Protein AF-A0A2N2SB74-F1 (afdb_monomer)

Secondary structure (DSSP, 8-state):
-HHHHTS-GGGGGS-HHHH--SSSS-HHHHHHHHHGGGTSPTT-EEEEE-TT-HHHHHHH-TTS--EEEEETTEEEEEEEEEGGGSTT---

Structure (mmCIF, N/CA/C/O backbone):
data_AF-A0A2N2SB74-F1
#
_entry.id   AF-A0A2N2SB74-F1
#
loop_
_atom_site.group_PDB
_atom_site.id
_atom_site.type_symbol
_atom_site.label_atom_id
_atom_site.label_alt_id
_atom_site.label_comp_id
_atom_site.label_asym_id
_atom_site.label_entity_id
_atom_site.label_seq_id
_atom_site.pdbx_PDB_ins_code
_atom_site.Cartn_x
_atom_site.Cartn_y
_atom_site.Cartn_z
_atom_site.occupancy
_atom_site.B_iso_or_equiv
_atom_site.auth_seq_id
_atom_site.auth_comp_id
_atom_site.auth_asym_id
_atom_site.auth_atom_id
_atom_site.pdbx_PDB_model_num
ATOM 1 N N . ALA A 1 1 ? 4.393 5.248 -15.453 1.00 63.00 1 ALA A N 1
ATOM 2 C CA . ALA A 1 1 ? 4.853 4.479 -16.645 1.00 63.00 1 ALA A CA 1
ATOM 3 C C . ALA A 1 1 ? 6.379 4.487 -16.836 1.00 63.00 1 ALA A C 1
ATOM 5 O O . ALA A 1 1 ? 6.932 3.461 -17.217 1.00 63.00 1 ALA A O 1
ATOM 6 N N . GLU A 1 2 ? 7.074 5.596 -16.557 1.00 75.88 2 GLU A N 1
ATOM 7 C CA . GLU A 1 2 ? 8.537 5.712 -16.729 1.00 75.88 2 GLU A CA 1
ATOM 8 C C . GLU A 1 2 ? 9.341 4.666 -15.937 1.00 75.88 2 GLU A C 1
ATOM 10 O O . GLU A 1 2 ? 10.304 4.115 -16.462 1.00 75.88 2 GLU A O 1
ATOM 15 N N . ALA A 1 3 ? 8.893 4.304 -14.729 1.00 82.81 3 ALA A N 1
ATOM 16 C CA . ALA A 1 3 ? 9.533 3.265 -13.918 1.00 82.81 3 ALA A CA 1
ATOM 17 C C . ALA A 1 3 ? 9.594 1.897 -14.624 1.00 82.81 3 ALA A C 1
ATOM 19 O O . ALA A 1 3 ? 10.627 1.238 -14.588 1.00 82.81 3 ALA A O 1
ATOM 20 N N . MET A 1 4 ? 8.528 1.502 -15.334 1.00 87.44 4 MET A N 1
ATOM 21 C CA . MET A 1 4 ? 8.493 0.240 -16.088 1.00 87.44 4 MET A CA 1
ATOM 22 C C . MET A 1 4 ? 9.493 0.234 -17.249 1.00 87.44 4 MET A C 1
ATOM 24 O O . MET A 1 4 ? 10.049 -0.809 -17.578 1.00 87.44 4 MET A O 1
ATOM 28 N N . ALA A 1 5 ? 9.733 1.395 -17.864 1.00 86.00 5 ALA A N 1
ATOM 29 C CA . ALA A 1 5 ? 10.712 1.538 -18.938 1.00 86.00 5 ALA A CA 1
ATOM 30 C C . ALA A 1 5 ? 12.164 1.530 -18.424 1.00 86.00 5 ALA A C 1
ATOM 32 O O . ALA A 1 5 ? 13.077 1.229 -19.189 1.00 86.00 5 ALA A O 1
ATOM 33 N N . ALA A 1 6 ? 12.372 1.846 -17.143 1.00 89.12 6 ALA A N 1
ATOM 34 C CA . ALA A 1 6 ? 13.677 1.856 -16.487 1.00 89.12 6 ALA A CA 1
ATOM 35 C C . ALA A 1 6 ? 14.046 0.514 -15.824 1.00 89.12 6 ALA A C 1
ATOM 37 O O . ALA A 1 6 ? 15.116 0.410 -15.222 1.00 89.12 6 ALA A O 1
ATOM 38 N N . LEU A 1 7 ? 13.178 -0.501 -15.910 1.00 89.06 7 LEU A N 1
ATOM 39 C CA . LEU A 1 7 ? 13.429 -1.803 -15.300 1.00 89.06 7 LEU A CA 1
ATOM 40 C C . LEU A 1 7 ? 14.649 -2.499 -15.928 1.00 89.06 7 LEU A C 1
ATOM 42 O O . LEU A 1 7 ? 14.802 -2.486 -17.155 1.00 89.06 7 LEU A O 1
ATOM 46 N N . PRO A 1 8 ? 15.494 -3.162 -15.116 1.00 93.56 8 PRO A N 1
ATOM 47 C CA . PRO A 1 8 ? 16.540 -4.028 -15.639 1.00 93.56 8 PRO A CA 1
ATOM 48 C C . PRO A 1 8 ? 15.960 -5.154 -16.520 1.00 93.56 8 PRO A C 1
ATOM 50 O O . PRO A 1 8 ? 14.839 -5.611 -16.266 1.00 93.56 8 PRO A O 1
ATOM 53 N N . PRO A 1 9 ? 16.698 -5.636 -17.541 1.00 93.00 9 PRO A N 1
ATOM 54 C CA . PRO A 1 9 ? 16.193 -6.623 -18.500 1.00 93.00 9 PRO A CA 1
ATOM 55 C C . PRO A 1 9 ? 15.645 -7.908 -17.871 1.00 93.00 9 PRO A C 1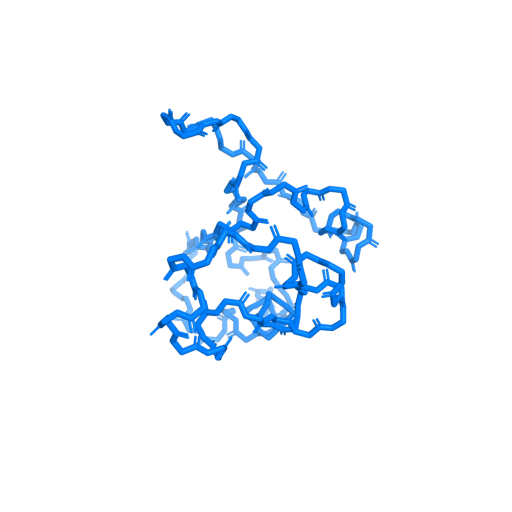
ATOM 57 O O . PRO A 1 9 ? 14.732 -8.524 -18.416 1.00 93.00 9 PRO A O 1
ATOM 60 N N . GLU A 1 10 ? 16.182 -8.328 -16.729 1.00 94.19 10 GLU A N 1
ATOM 61 C CA . GLU A 1 10 ? 15.721 -9.499 -15.991 1.00 94.19 10 GLU A CA 1
ATOM 62 C C . GLU A 1 10 ? 14.250 -9.379 -15.554 1.00 94.19 10 GLU A C 1
ATOM 64 O O . GLU A 1 10 ? 13.503 -10.335 -15.752 1.00 94.19 10 GLU A O 1
ATOM 69 N N . TYR A 1 11 ? 13.795 -8.202 -15.109 1.00 89.69 11 TYR A N 1
ATOM 70 C CA . TYR A 1 11 ? 12.411 -7.962 -14.663 1.00 89.69 11 TYR A CA 1
ATOM 71 C C . TYR A 1 11 ? 11.404 -7.962 -15.820 1.00 89.69 11 TYR A C 1
ATOM 73 O O . TYR A 1 11 ? 10.216 -8.196 -15.615 1.00 89.69 11 TYR A O 1
ATOM 81 N N . LEU A 1 12 ? 11.858 -7.759 -17.063 1.00 88.81 12 LEU A N 1
ATOM 82 C CA . LEU A 1 12 ? 10.993 -7.835 -18.248 1.00 88.81 12 LEU A CA 1
ATOM 83 C C . LEU A 1 12 ? 10.522 -9.267 -18.555 1.00 88.81 12 LEU A C 1
ATOM 85 O O . LEU A 1 12 ? 9.658 -9.456 -19.411 1.00 88.81 12 LEU A O 1
ATOM 89 N N . HIS A 1 13 ? 11.078 -10.271 -17.869 1.00 92.88 13 HIS A N 1
ATOM 90 C CA . HIS A 1 13 ? 10.619 -11.658 -17.943 1.00 92.88 13 HIS A CA 1
ATOM 91 C C . HIS A 1 13 ? 9.487 -11.963 -16.952 1.00 92.88 13 HIS A C 1
ATOM 93 O O . HIS A 1 13 ? 8.871 -13.027 -17.040 1.00 92.88 13 HIS A O 1
ATOM 99 N N . GLU A 1 14 ? 9.203 -11.058 -16.016 1.00 93.44 14 GLU A N 1
A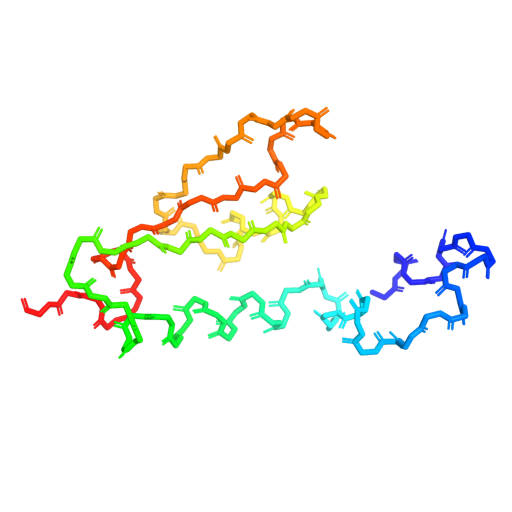TOM 100 C CA . GLU A 1 14 ? 8.090 -11.194 -15.083 1.00 93.44 14 GLU A CA 1
ATOM 101 C C . GLU A 1 14 ? 6.780 -10.679 -15.704 1.00 93.44 14 GLU A C 1
ATOM 103 O O . GLU A 1 14 ? 6.791 -9.817 -16.590 1.00 93.44 14 GLU A O 1
ATOM 108 N N . PRO A 1 15 ? 5.610 -11.181 -15.266 1.00 94.19 15 PRO A N 1
ATOM 109 C CA . PRO A 1 15 ? 4.333 -10.678 -15.751 1.00 94.19 15 PRO A CA 1
ATOM 110 C C . PRO A 1 15 ? 4.177 -9.184 -15.460 1.00 94.19 15 PRO A C 1
ATOM 112 O O . PRO A 1 15 ? 4.245 -8.760 -14.310 1.00 94.19 15 PRO A O 1
ATOM 115 N N . THR A 1 16 ? 3.851 -8.382 -16.475 1.00 91.12 16 THR A N 1
ATOM 116 C CA . THR A 1 16 ? 3.647 -6.931 -16.307 1.00 91.12 16 THR A CA 1
ATOM 117 C C . THR A 1 16 ? 2.622 -6.603 -15.222 1.00 91.12 16 THR A C 1
ATOM 119 O O . THR A 1 16 ? 2.818 -5.659 -14.468 1.00 91.12 16 THR A O 1
ATOM 122 N N . MET A 1 17 ? 1.559 -7.405 -15.094 1.00 92.00 17 MET A N 1
ATOM 123 C CA . MET A 1 17 ? 0.534 -7.224 -14.057 1.00 92.00 17 MET A CA 1
ATOM 124 C C . MET A 1 17 ? 1.044 -7.413 -12.619 1.00 92.00 17 MET A C 1
ATOM 126 O O . MET A 1 17 ? 0.352 -7.024 -11.687 1.00 92.00 17 MET A O 1
ATOM 130 N N . ALA A 1 18 ? 2.211 -8.036 -12.433 1.00 91.19 18 ALA A N 1
ATOM 131 C CA . ALA A 1 18 ? 2.849 -8.192 -11.128 1.00 91.19 18 ALA A CA 1
ATOM 132 C C . ALA A 1 18 ? 3.707 -6.974 -10.739 1.00 91.19 18 ALA A C 1
ATOM 134 O O . ALA A 1 18 ? 4.042 -6.825 -9.570 1.00 91.19 18 ALA A O 1
ATOM 135 N N . LEU A 1 19 ? 4.050 -6.114 -11.706 1.00 90.81 19 LEU A N 1
ATOM 136 C CA . LEU A 1 19 ? 4.972 -4.987 -11.528 1.00 90.81 19 LEU A CA 1
ATOM 137 C C . LEU A 1 19 ? 4.288 -3.626 -11.713 1.00 90.81 19 LEU A C 1
ATOM 139 O O . LEU A 1 19 ? 4.584 -2.668 -11.004 1.00 90.81 19 LEU A O 1
ATOM 143 N N . ALA A 1 20 ? 3.380 -3.525 -12.683 1.00 90.88 20 ALA A N 1
ATOM 144 C CA . ALA A 1 20 ? 2.716 -2.281 -13.036 1.00 90.88 20 ALA A CA 1
ATOM 145 C C . ALA A 1 20 ? 1.424 -2.089 -12.233 1.00 90.88 20 ALA A C 1
ATOM 147 O O . ALA A 1 20 ? 0.558 -2.963 -12.208 1.00 90.88 20 ALA A O 1
ATOM 148 N N . ALA A 1 21 ? 1.260 -0.897 -11.662 1.00 91.44 21 ALA A N 1
ATOM 149 C CA . ALA A 1 21 ? 0.084 -0.507 -10.890 1.00 91.44 21 ALA A CA 1
ATOM 150 C C . ALA A 1 21 ? -0.472 0.852 -11.353 1.00 91.44 21 ALA A C 1
ATOM 152 O O . ALA A 1 21 ? -0.645 1.767 -10.558 1.00 91.44 21 ALA A O 1
ATOM 153 N N . GLY A 1 22 ? -0.735 0.994 -12.652 1.00 91.00 22 GLY A N 1
ATOM 154 C CA . GLY A 1 22 ? -1.292 2.226 -13.218 1.00 91.00 22 GLY A CA 1
ATOM 155 C C . GLY A 1 22 ? -0.249 3.271 -13.606 1.00 91.00 22 GLY A C 1
ATOM 156 O O . GLY A 1 22 ? 0.947 2.987 -13.722 1.00 91.00 22 GLY A O 1
ATOM 157 N N . GLU A 1 23 ? -0.716 4.491 -13.860 1.00 90.56 23 GLU A N 1
ATOM 158 C CA . GLU A 1 23 ? 0.123 5.582 -14.367 1.00 90.56 23 GLU A CA 1
ATOM 159 C C . GLU A 1 23 ? 1.126 6.076 -13.314 1.00 90.56 23 GLU A C 1
ATOM 161 O O . GLU A 1 23 ? 2.326 6.153 -13.614 1.00 90.56 23 GLU A O 1
ATOM 166 N N . ASP A 1 24 ? 0.630 6.328 -12.097 1.00 91.12 24 ASP A N 1
ATOM 167 C CA . ASP A 1 24 ? 1.372 6.785 -10.912 1.00 91.12 24 ASP A CA 1
ATOM 168 C C . ASP A 1 24 ? 1.883 5.632 -10.026 1.00 91.12 24 ASP A C 1
ATOM 170 O O . ASP A 1 24 ? 2.630 5.863 -9.078 1.00 91.12 24 ASP A O 1
ATOM 174 N N . GLY A 1 25 ? 1.514 4.387 -10.347 1.00 90.94 25 GLY A N 1
ATOM 175 C CA . GLY A 1 25 ? 1.904 3.199 -9.590 1.00 90.94 25 GLY A CA 1
ATOM 176 C C . GLY A 1 25 ? 1.011 2.886 -8.383 1.00 90.94 25 GLY A C 1
ATOM 177 O O . GLY A 1 25 ? 1.385 2.025 -7.589 1.00 90.94 25 GLY A O 1
ATOM 178 N N . LEU A 1 26 ? -0.142 3.549 -8.219 1.00 95.12 26 LEU A N 1
ATOM 179 C CA . LEU A 1 26 ? -1.011 3.389 -7.048 1.00 95.12 26 LEU A CA 1
ATOM 180 C C . LEU A 1 26 ? -2.381 2.752 -7.319 1.00 95.12 26 LEU A C 1
ATOM 182 O O . LEU A 1 26 ? -3.169 2.650 -6.380 1.00 95.12 26 LEU A O 1
ATOM 186 N N . ASP A 1 27 ? -2.695 2.274 -8.527 1.00 95.56 27 ASP A N 1
ATOM 187 C CA . ASP A 1 27 ? -4.033 1.729 -8.837 1.00 95.56 27 ASP A CA 1
ATOM 188 C C . ASP A 1 27 ? -4.452 0.615 -7.864 1.00 95.56 27 ASP A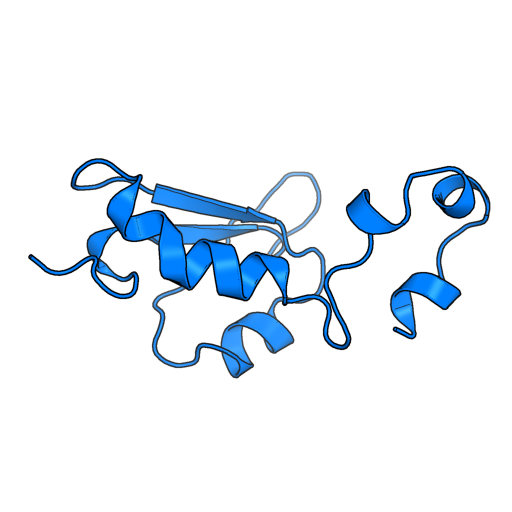 C 1
ATOM 190 O O . ASP A 1 27 ? -5.554 0.631 -7.307 1.00 95.56 27 ASP A O 1
ATOM 194 N N . ILE A 1 28 ? -3.549 -0.335 -7.595 1.00 95.50 28 ILE A N 1
ATOM 195 C CA . ILE A 1 28 ? -3.824 -1.421 -6.647 1.00 95.50 28 ILE A CA 1
ATOM 196 C C . ILE A 1 28 ? -3.859 -0.928 -5.197 1.00 95.50 28 ILE A C 1
ATOM 198 O O . ILE A 1 28 ? -4.676 -1.404 -4.414 1.00 95.50 28 ILE A O 1
ATOM 202 N N . VAL A 1 29 ? -3.035 0.063 -4.843 1.00 96.75 29 VAL A N 1
ATOM 203 C CA . VAL A 1 29 ? -3.006 0.668 -3.501 1.00 96.75 29 VAL A CA 1
ATOM 204 C C . VAL A 1 29 ? -4.332 1.373 -3.211 1.00 96.75 29 VAL A C 1
ATO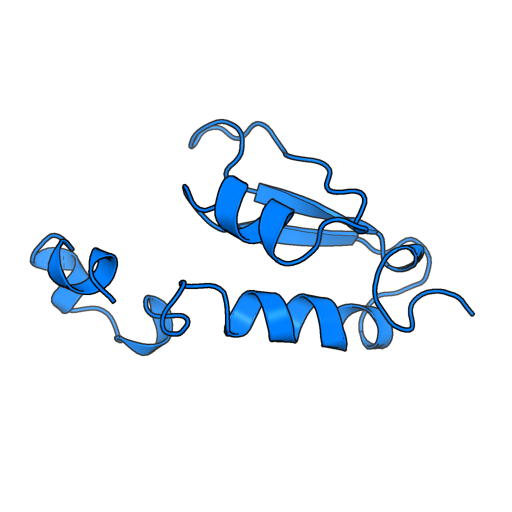M 206 O O . VAL A 1 29 ? -4.913 1.172 -2.146 1.00 96.75 29 VAL A O 1
ATOM 209 N N . ARG A 1 30 ? -4.868 2.123 -4.185 1.00 97.31 30 ARG A N 1
ATOM 210 C CA . ARG A 1 30 ? -6.193 2.760 -4.112 1.00 97.31 30 ARG A CA 1
ATOM 211 C C . ARG A 1 30 ? -7.285 1.729 -3.863 1.00 97.31 30 ARG A C 1
ATOM 213 O O . ARG A 1 30 ? -8.122 1.933 -2.985 1.00 97.31 30 ARG A O 1
ATOM 220 N N . LYS A 1 31 ? -7.244 0.603 -4.579 1.00 97.56 31 LYS A N 1
ATOM 221 C CA . LYS A 1 31 ? -8.194 -0.495 -4.378 1.00 97.56 31 LYS A CA 1
ATOM 222 C C . LYS A 1 31 ? -8.074 -1.116 -2.983 1.00 97.56 31 LYS A C 1
ATOM 224 O O . LYS A 1 31 ? -9.085 -1.291 -2.311 1.00 97.56 31 LYS A O 1
ATOM 229 N N . LEU A 1 32 ? -6.853 -1.415 -2.535 1.00 97.81 32 LEU A N 1
ATOM 230 C CA . LEU A 1 32 ? -6.606 -1.988 -1.210 1.00 97.81 32 LEU A CA 1
ATOM 231 C C . LEU A 1 32 ? -7.132 -1.076 -0.101 1.00 97.81 32 LEU A C 1
ATOM 233 O O . LEU A 1 32 ? -7.840 -1.553 0.776 1.00 97.81 32 LEU A O 1
ATOM 237 N N . ILE A 1 33 ? -6.850 0.226 -0.155 1.00 97.94 33 ILE A N 1
ATOM 238 C CA . ILE A 1 33 ? -7.329 1.182 0.854 1.00 97.94 33 ILE A CA 1
ATOM 239 C C . ILE A 1 33 ? -8.861 1.270 0.850 1.00 97.94 33 ILE A C 1
ATOM 241 O O . ILE A 1 33 ? -9.468 1.267 1.918 1.00 97.94 33 ILE A O 1
ATOM 245 N N . ALA A 1 34 ? -9.493 1.306 -0.327 1.00 97.88 34 ALA A N 1
ATOM 246 C CA . ALA A 1 34 ? -10.948 1.406 -0.438 1.00 97.88 34 ALA A CA 1
ATOM 247 C C . ALA A 1 34 ? -11.689 0.149 0.057 1.00 97.88 34 ALA A C 1
ATOM 249 O O . ALA A 1 34 ? -12.806 0.255 0.558 1.00 97.88 34 ALA A O 1
ATOM 250 N N . GLU A 1 35 ? -11.087 -1.034 -0.091 1.00 98.00 35 GLU A N 1
ATOM 251 C CA . GLU A 1 35 ? -11.752 -2.318 0.162 1.00 98.00 35 GLU A CA 1
ATOM 252 C C . GLU A 1 35 ? -11.242 -3.044 1.417 1.00 98.00 35 GLU A C 1
ATOM 254 O O . GLU A 1 35 ? -11.888 -3.972 1.888 1.00 98.00 35 GLU A O 1
ATOM 259 N N . ALA A 1 36 ? -10.106 -2.682 2.012 1.00 98.19 36 ALA A N 1
ATOM 260 C CA . ALA A 1 36 ? -9.541 -3.484 3.104 1.00 98.19 36 ALA A CA 1
ATOM 261 C C . ALA A 1 36 ? -10.415 -3.492 4.372 1.00 98.19 36 ALA A C 1
ATOM 263 O O . ALA A 1 36 ? -10.474 -4.509 5.066 1.00 98.19 36 ALA A O 1
ATOM 264 N N . ALA A 1 37 ? -11.155 -2.415 4.659 1.00 97.50 37 ALA A N 1
ATOM 265 C CA . ALA A 1 37 ? -11.972 -2.314 5.870 1.00 97.50 37 ALA A CA 1
ATOM 266 C C . ALA A 1 37 ? -13.047 -3.414 5.987 1.00 97.50 37 ALA A C 1
ATOM 268 O O . ALA A 1 37 ? -13.296 -3.915 7.085 1.00 97.50 37 ALA A O 1
ATOM 269 N N . GLN A 1 38 ? -13.647 -3.832 4.865 1.00 97.19 38 GLN A N 1
ATOM 270 C CA . GLN A 1 38 ? -14.661 -4.902 4.822 1.00 97.19 38 GLN A CA 1
ATOM 271 C C . GLN A 1 38 ? -14.068 -6.308 5.018 1.00 97.19 38 GLN A C 1
ATOM 273 O O . GLN A 1 38 ? -14.809 -7.255 5.277 1.00 97.19 38 GLN A O 1
ATOM 278 N N . HIS A 1 39 ? -12.747 -6.456 4.903 1.00 97.31 39 HIS A N 1
ATOM 279 C CA . HIS A 1 39 ? -12.057 -7.744 5.004 1.00 97.31 39 HIS A CA 1
ATOM 280 C C . HIS A 1 39 ? -11.285 -7.924 6.314 1.00 97.31 39 HIS A C 1
ATOM 282 O O . HIS A 1 39 ? -10.972 -9.053 6.689 1.00 97.31 39 HIS A O 1
ATOM 288 N N . LEU A 1 40 ? -10.973 -6.836 7.016 1.00 97.50 40 LEU A N 1
ATOM 289 C CA . LEU A 1 40 ? -10.228 -6.879 8.271 1.00 97.50 40 LEU A CA 1
ATOM 290 C C . LEU A 1 40 ? -11.155 -7.121 9.465 1.00 97.50 40 LEU A C 1
ATOM 292 O O . LEU A 1 40 ? -12.269 -6.607 9.521 1.00 97.50 40 LEU A O 1
ATOM 296 N N . HIS A 1 41 ? -10.680 -7.847 10.476 1.00 97.12 41 HIS A N 1
ATOM 297 C CA . HIS A 1 41 ? -11.326 -7.881 11.793 1.00 97.12 41 HIS A CA 1
ATOM 298 C C . HIS A 1 41 ? -11.209 -6.518 12.505 1.00 97.12 41 HIS A C 1
ATOM 300 O O . HIS A 1 41 ? -10.375 -5.700 12.105 1.00 97.12 41 HIS A O 1
ATOM 306 N N . PRO A 1 42 ? -12.039 -6.233 13.531 1.00 94.94 42 PRO A N 1
ATOM 307 C CA . PRO A 1 42 ? -11.811 -5.087 14.414 1.00 94.94 42 PRO A CA 1
ATOM 308 C C . PRO A 1 42 ? -10.359 -5.068 14.908 1.00 94.94 42 PRO A C 1
ATOM 310 O O . PRO A 1 42 ? -9.783 -6.132 15.127 1.00 94.94 42 PRO A O 1
ATOM 313 N N . GLU A 1 43 ? -9.765 -3.875 15.007 1.00 94.88 43 GLU A N 1
ATOM 314 C CA . GLU A 1 43 ? -8.342 -3.672 15.350 1.00 94.88 43 GLU A CA 1
ATOM 315 C C . GLU A 1 43 ? -7.336 -4.284 14.346 1.00 94.88 43 GLU A C 1
ATOM 317 O O . GLU A 1 43 ? -6.132 -4.318 14.596 1.00 94.88 43 GLU A O 1
ATOM 322 N N . GLY A 1 44 ? -7.806 -4.751 13.183 1.00 97.38 44 GLY A N 1
ATOM 323 C CA . GLY A 1 44 ? -6.962 -5.294 12.123 1.00 97.38 44 GLY A CA 1
ATOM 324 C C . GLY A 1 44 ? -6.062 -4.242 11.470 1.00 97.38 44 GLY A C 1
ATOM 325 O O . GLY A 1 44 ? -6.370 -3.049 11.466 1.00 97.38 44 GLY A O 1
ATOM 326 N N . LEU A 1 45 ? -4.961 -4.705 10.874 1.00 97.69 45 LEU A N 1
ATOM 327 C CA . LEU A 1 45 ? -3.966 -3.867 10.203 1.00 97.69 45 LEU A CA 1
ATOM 328 C C . LEU A 1 45 ? -3.884 -4.200 8.711 1.00 97.69 45 LEU A C 1
ATOM 330 O O . LEU A 1 45 ? -3.880 -5.370 8.328 1.00 97.69 45 LEU A O 1
ATOM 334 N N . LEU A 1 46 ? -3.756 -3.162 7.890 1.00 98.12 46 LEU A N 1
ATOM 335 C CA . LEU A 1 46 ? -3.329 -3.241 6.499 1.00 98.12 46 LEU A CA 1
ATOM 336 C C . LEU A 1 46 ? -1.848 -2.852 6.429 1.00 98.12 46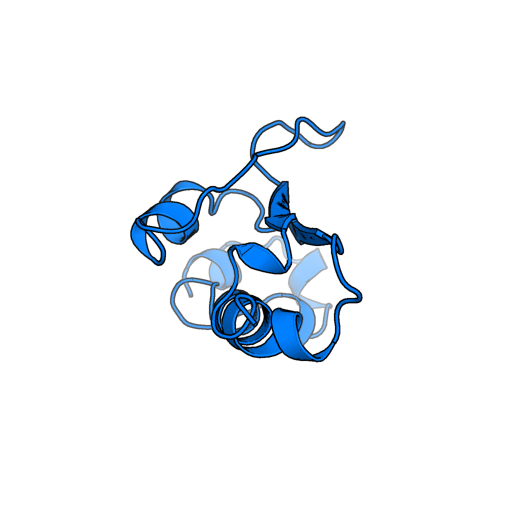 LEU A C 1
ATOM 338 O O . LEU A 1 46 ? -1.489 -1.755 6.850 1.00 98.12 46 LEU A O 1
ATOM 342 N N . ALA A 1 47 ? -1.013 -3.735 5.880 1.00 96.88 47 ALA A N 1
ATOM 343 C CA . ALA A 1 47 ? 0.397 -3.477 5.599 1.00 96.88 47 ALA A CA 1
ATOM 344 C C . ALA A 1 47 ? 0.644 -3.590 4.093 1.00 96.88 47 ALA A C 1
ATOM 346 O O . ALA A 1 47 ? 0.303 -4.617 3.503 1.00 96.88 47 ALA A O 1
ATOM 347 N N . VAL A 1 48 ? 1.215 -2.558 3.471 1.00 96.44 48 VAL A N 1
ATOM 348 C CA . VAL A 1 48 ? 1.457 -2.533 2.018 1.00 96.44 48 VAL A CA 1
ATOM 349 C C . VAL A 1 48 ? 2.839 -1.967 1.733 1.00 96.44 48 VAL A C 1
ATOM 351 O O . VAL A 1 48 ? 3.189 -0.898 2.230 1.00 96.44 48 VAL A O 1
ATOM 354 N N . GLU A 1 49 ? 3.609 -2.688 0.920 1.00 94.12 49 GLU A N 1
ATOM 355 C CA . GLU A 1 49 ? 4.876 -2.210 0.370 1.00 94.12 49 GLU A CA 1
ATOM 356 C C . GLU A 1 49 ? 4.620 -1.413 -0.913 1.00 94.12 49 GLU A C 1
ATOM 358 O O . GLU A 1 49 ? 3.902 -1.873 -1.801 1.00 94.12 49 GLU A O 1
ATOM 363 N N . VAL A 1 50 ? 5.200 -0.217 -1.012 1.00 91.50 50 VAL A N 1
ATOM 364 C CA . VAL A 1 50 ? 5.054 0.688 -2.166 1.00 91.50 50 VAL A CA 1
ATOM 365 C C . VAL A 1 50 ? 6.397 1.143 -2.742 1.00 91.50 50 VAL A C 1
ATOM 367 O O . VAL A 1 50 ? 6.444 2.046 -3.579 1.00 91.50 50 VAL A O 1
ATOM 370 N N . GLY A 1 51 ? 7.499 0.527 -2.312 1.00 86.19 51 GLY A N 1
ATOM 371 C CA . GLY A 1 51 ? 8.839 0.925 -2.725 1.00 86.19 51 GLY A CA 1
ATOM 372 C C . GLY A 1 51 ? 9.099 2.410 -2.445 1.00 86.19 51 GLY A C 1
ATOM 373 O O . GLY A 1 51 ? 8.703 2.935 -1.410 1.00 86.19 51 GLY A O 1
ATOM 374 N N . HIS A 1 52 ? 9.705 3.116 -3.400 1.00 84.69 52 HIS A N 1
ATOM 375 C CA . HIS A 1 52 ? 10.071 4.532 -3.258 1.00 84.69 52 HIS A CA 1
ATOM 376 C C . HIS A 1 52 ? 8.895 5.523 -3.415 1.00 84.69 52 HIS A C 1
ATOM 378 O O . HIS A 1 52 ? 9.122 6.718 -3.588 1.00 84.69 52 HIS A O 1
ATOM 384 N N . ASN A 1 53 ? 7.640 5.061 -3.374 1.00 89.06 53 ASN A N 1
ATOM 385 C CA . ASN A 1 53 ? 6.466 5.886 -3.688 1.00 89.06 53 ASN A CA 1
ATOM 386 C C . ASN A 1 53 ? 5.812 6.547 -2.463 1.00 89.06 53 ASN A C 1
ATOM 388 O O . ASN A 1 53 ? 4.646 6.938 -2.545 1.00 89.06 53 ASN A O 1
ATOM 392 N N . ARG A 1 54 ? 6.528 6.700 -1.340 1.00 93.56 54 ARG A N 1
ATOM 393 C CA . ARG A 1 54 ? 5.998 7.327 -0.115 1.00 93.56 54 ARG A CA 1
ATOM 394 C C . ARG A 1 54 ? 5.319 8.671 -0.384 1.00 93.56 54 ARG A C 1
ATOM 396 O O . ARG A 1 54 ? 4.148 8.829 -0.051 1.00 93.56 54 ARG A O 1
ATOM 403 N N . ASP A 1 55 ? 6.011 9.596 -1.046 1.00 94.12 55 ASP A N 1
ATOM 404 C CA . ASP A 1 55 ? 5.475 10.936 -1.319 1.00 94.12 55 ASP A CA 1
ATOM 405 C C . ASP A 1 55 ? 4.208 10.885 -2.187 1.00 94.12 55 ASP A C 1
ATOM 407 O O . ASP A 1 55 ? 3.277 11.665 -1.997 1.00 94.12 55 ASP A O 1
ATOM 411 N N . ILE A 1 56 ? 4.142 9.952 -3.143 1.00 94.44 56 ILE A N 1
ATOM 412 C CA . ILE A 1 56 ? 2.970 9.784 -4.014 1.00 94.44 56 ILE A CA 1
ATOM 413 C C . ILE A 1 56 ? 1.783 9.270 -3.191 1.00 94.44 56 ILE A C 1
ATOM 415 O O . ILE A 1 56 ? 0.665 9.758 -3.356 1.00 94.44 56 ILE A O 1
ATOM 419 N N . VAL A 1 57 ? 2.024 8.323 -2.276 1.00 96.56 57 VAL A N 1
ATOM 420 C CA . VAL A 1 57 ? 1.000 7.785 -1.369 1.00 96.56 57 VAL A CA 1
ATOM 421 C C . VAL A 1 57 ? 0.478 8.868 -0.427 1.00 96.56 57 VAL A C 1
ATOM 423 O O . VAL A 1 57 ? -0.733 9.065 -0.356 1.00 96.56 57 VAL A O 1
ATOM 426 N N . GLU A 1 58 ? 1.360 9.601 0.253 1.00 96.38 58 GLU A N 1
ATOM 427 C CA . GLU A 1 58 ? 0.952 10.653 1.195 1.00 96.38 58 GLU A CA 1
ATOM 428 C C . GLU A 1 58 ? 0.183 11.779 0.483 1.00 96.38 58 GLU A C 1
ATOM 430 O O . GLU A 1 58 ? -0.856 12.219 0.971 1.00 96.38 58 GLU A O 1
ATOM 435 N N . ASN A 1 59 ? 0.606 12.178 -0.723 1.00 97.00 59 ASN A N 1
ATOM 436 C CA . ASN A 1 59 ? -0.122 13.167 -1.525 1.00 97.00 59 ASN A CA 1
ATOM 437 C C . ASN A 1 59 ? -1.485 12.657 -2.019 1.00 97.00 59 ASN A C 1
ATOM 439 O O . ASN A 1 59 ? -2.429 13.438 -2.147 1.00 97.00 59 ASN A O 1
ATOM 443 N N . ALA A 1 60 ? -1.602 11.361 -2.322 1.00 96.69 60 ALA A N 1
ATOM 444 C CA . ALA A 1 60 ? -2.852 10.756 -2.772 1.00 96.69 60 ALA A CA 1
ATOM 445 C C . ALA A 1 60 ? -3.881 10.597 -1.641 1.00 96.69 60 ALA A C 1
ATOM 447 O O . ALA A 1 60 ? -5.081 10.561 -1.923 1.00 96.69 60 ALA A O 1
ATOM 448 N N . PHE A 1 61 ? -3.427 10.500 -0.388 1.00 97.00 61 PHE A N 1
ATOM 449 C CA . PHE A 1 61 ? -4.269 10.250 0.784 1.00 97.00 61 PHE A CA 1
ATOM 450 C C . PHE A 1 61 ? -3.846 11.107 1.992 1.00 97.00 61 PHE A C 1
ATOM 452 O O . PHE A 1 61 ? -3.471 10.561 3.031 1.00 97.00 61 PHE A O 1
ATOM 459 N N . PRO A 1 62 ? -3.943 12.445 1.902 1.00 97.06 62 PRO A N 1
ATOM 460 C CA . PRO A 1 62 ? -3.384 1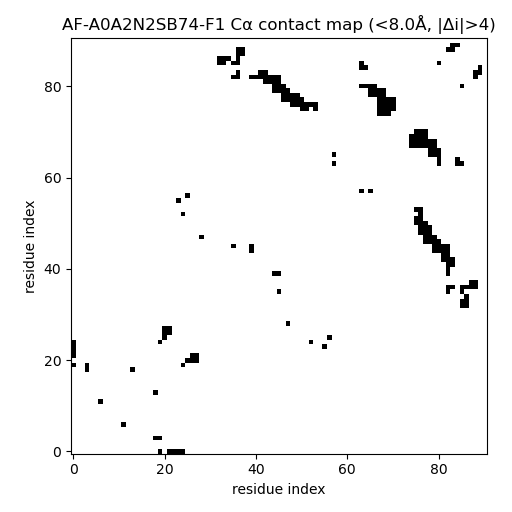3.355 2.909 1.00 97.06 62 PRO A CA 1
ATOM 461 C C . PRO A 1 62 ? -4.041 13.248 4.294 1.00 97.06 62 PRO A C 1
ATOM 463 O O . PRO A 1 62 ? -3.468 13.687 5.286 1.00 97.06 62 PRO A O 1
ATOM 466 N N . GLU A 1 63 ? -5.241 12.674 4.367 1.00 96.19 63 GLU A N 1
ATOM 467 C CA . GLU A 1 63 ? -6.023 12.542 5.602 1.00 96.19 63 GLU A CA 1
ATOM 468 C C . GLU A 1 63 ? -5.756 11.213 6.338 1.00 96.19 63 GLU A C 1
ATOM 470 O O . GLU A 1 63 ? -6.212 11.042 7.468 1.00 96.19 63 GLU A O 1
ATOM 475 N N . LEU A 1 64 ? -5.057 10.249 5.718 1.00 97.38 64 LEU A N 1
ATOM 476 C CA . LEU A 1 64 ? -4.828 8.935 6.325 1.00 97.38 64 LEU A CA 1
ATOM 477 C C . LEU A 1 64 ? -3.601 8.945 7.257 1.00 97.38 64 LEU A C 1
ATOM 479 O O . LEU A 1 64 ? -2.539 9.446 6.879 1.00 97.38 64 LEU A O 1
ATOM 483 N N . PRO A 1 65 ? -3.694 8.345 8.459 1.00 97.12 65 PRO A N 1
ATOM 484 C CA . PRO A 1 65 ? -2.625 8.365 9.456 1.00 97.12 65 PRO A CA 1
ATOM 485 C C . PRO A 1 65 ? -1.573 7.274 9.191 1.00 97.12 65 PRO A C 1
ATOM 487 O O . PRO A 1 65 ? -1.433 6.318 9.958 1.00 97.12 65 PRO A O 1
ATOM 490 N N . PHE A 1 66 ? -0.822 7.396 8.095 1.00 96.75 66 PHE A N 1
ATOM 491 C CA . PHE A 1 66 ? 0.204 6.416 7.730 1.00 96.75 66 PHE A CA 1
ATOM 492 C C . PHE A 1 66 ? 1.280 6.264 8.811 1.00 96.75 66 PHE A C 1
ATOM 494 O O . PHE A 1 66 ? 1.901 7.232 9.248 1.00 96.75 66 PHE A O 1
ATOM 501 N N . SER A 1 67 ? 1.552 5.016 9.194 1.00 95.56 67 SER A N 1
ATOM 502 C CA . SER A 1 67 ? 2.736 4.652 9.976 1.00 95.56 67 SER A CA 1
ATOM 503 C C . SER A 1 67 ? 3.734 3.925 9.081 1.00 95.56 67 SER A C 1
ATOM 505 O O . SER A 1 67 ? 3.485 2.793 8.672 1.00 95.56 67 SER A O 1
ATOM 507 N N . TRP A 1 68 ? 4.860 4.565 8.772 1.00 94.88 68 TRP A N 1
ATOM 508 C CA . TRP A 1 68 ? 5.909 3.978 7.938 1.00 94.88 68 TRP A CA 1
ATOM 509 C C . TRP A 1 68 ? 6.850 3.100 8.761 1.00 94.88 68 TRP A C 1
ATOM 511 O O . TRP A 1 68 ? 7.297 3.483 9.844 1.00 94.88 68 TRP A O 1
ATOM 521 N N . LEU A 1 69 ? 7.121 1.898 8.257 1.00 91.06 69 LEU A N 1
ATOM 522 C CA . LEU A 1 69 ? 7.962 0.912 8.918 1.00 91.06 69 LEU A CA 1
ATOM 523 C C . LEU A 1 69 ? 9.386 0.939 8.370 1.00 91.06 69 LEU A C 1
ATOM 525 O O . LEU A 1 69 ? 9.607 0.861 7.162 1.00 91.06 69 LEU A O 1
ATOM 529 N N . SER A 1 70 ? 10.351 0.911 9.285 1.00 86.81 70 SER A N 1
ATOM 530 C CA . SER A 1 70 ? 11.729 0.543 8.975 1.00 86.81 70 SER A CA 1
ATOM 531 C C . SER A 1 70 ? 11.829 -0.956 8.707 1.00 86.81 70 SER A C 1
ATOM 533 O O . SER A 1 70 ? 11.467 -1.780 9.553 1.00 86.81 70 SER A O 1
ATOM 535 N N . THR A 1 71 ? 12.359 -1.327 7.543 1.00 80.81 71 THR A N 1
ATOM 536 C CA . THR A 1 71 ? 12.598 -2.725 7.166 1.00 80.81 71 THR A CA 1
ATOM 537 C C . THR A 1 71 ? 14.077 -2.962 6.877 1.00 80.81 71 THR A C 1
ATOM 539 O O . THR A 1 71 ? 14.862 -2.034 6.705 1.00 80.81 71 THR A O 1
ATOM 542 N N . ARG A 1 72 ? 14.489 -4.232 6.765 1.00 78.69 72 ARG A N 1
ATOM 543 C CA . ARG A 1 72 ? 15.855 -4.555 6.312 1.00 78.69 72 ARG A CA 1
ATOM 544 C C . ARG A 1 72 ? 16.134 -4.096 4.875 1.00 78.69 72 ARG A C 1
ATOM 546 O O . ARG A 1 72 ? 17.299 -3.947 4.528 1.00 78.69 72 ARG A O 1
ATOM 553 N N . GLY A 1 73 ? 15.092 -3.928 4.057 1.00 70.19 73 GLY A N 1
ATOM 554 C CA . GLY A 1 73 ? 15.189 -3.479 2.667 1.00 70.19 73 GLY A CA 1
ATOM 555 C C . GLY A 1 73 ? 15.264 -1.959 2.507 1.00 70.19 73 GLY A C 1
ATOM 556 O O . GLY A 1 73 ? 15.437 -1.487 1.390 1.00 70.19 73 GLY A O 1
ATOM 557 N N . GLY A 1 74 ? 15.152 -1.207 3.604 1.00 76.12 74 GLY A N 1
ATOM 558 C CA . GLY A 1 74 ? 15.092 0.248 3.605 1.00 76.12 74 GLY A CA 1
ATOM 559 C C . GLY A 1 74 ? 14.029 0.763 4.569 1.00 76.12 74 GLY A C 1
ATOM 560 O O . GLY A 1 74 ? 13.119 0.030 4.978 1.00 76.12 74 GLY A O 1
ATOM 561 N N . ASP A 1 75 ? 14.169 2.032 4.929 1.00 76.00 75 ASP A N 1
ATOM 562 C CA . ASP A 1 75 ? 13.117 2.784 5.601 1.00 76.00 75 ASP A CA 1
ATOM 563 C C . ASP A 1 75 ? 12.050 3.205 4.582 1.00 76.00 75 ASP A C 1
ATOM 565 O O . ASP A 1 75 ? 12.320 3.262 3.383 1.00 76.00 75 ASP A O 1
ATOM 569 N N . ASP A 1 76 ? 10.838 3.490 5.058 1.00 83.88 76 ASP A N 1
ATOM 570 C CA . ASP A 1 76 ? 9.779 4.153 4.282 1.00 83.88 76 ASP A CA 1
ATOM 571 C C . ASP A 1 76 ? 9.216 3.388 3.070 1.00 83.88 76 ASP A C 1
ATOM 573 O O . ASP A 1 76 ? 8.538 3.967 2.225 1.00 83.88 76 ASP A O 1
ATOM 577 N N . MET A 1 77 ? 9.429 2.072 3.006 1.00 89.50 77 MET A N 1
ATOM 578 C CA . MET A 1 77 ? 8.933 1.239 1.897 1.00 89.50 77 MET A CA 1
ATOM 579 C C . MET A 1 77 ? 7.565 0.616 2.186 1.00 89.50 77 MET A C 1
ATOM 581 O O . MET A 1 77 ? 6.825 0.290 1.259 1.00 89.50 77 MET A O 1
ATOM 585 N N . VAL A 1 78 ? 7.233 0.424 3.466 1.00 94.50 78 VAL A N 1
ATOM 586 C CA . VAL A 1 78 ? 6.008 -0.247 3.917 1.00 94.50 78 VAL A CA 1
ATOM 587 C C . VAL A 1 78 ? 5.233 0.678 4.841 1.00 94.50 78 VAL A C 1
ATOM 589 O O . VAL A 1 78 ? 5.772 1.117 5.858 1.00 94.50 78 VAL A O 1
ATOM 592 N N . PHE A 1 79 ? 3.962 0.926 4.532 1.00 96.38 79 PHE A N 1
ATOM 593 C CA . PHE A 1 79 ? 3.062 1.631 5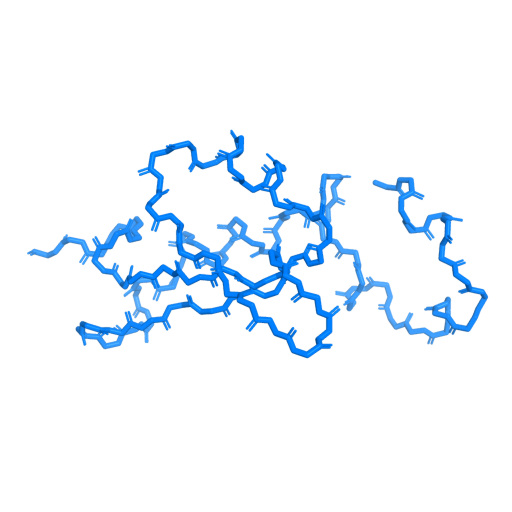.440 1.00 96.38 79 PHE A CA 1
ATOM 594 C C . PHE A 1 79 ? 2.138 0.666 6.184 1.00 96.38 79 PHE A C 1
ATOM 596 O O . PHE A 1 79 ? 1.779 -0.401 5.679 1.00 96.38 79 PHE A O 1
ATOM 603 N N . LEU A 1 80 ? 1.710 1.087 7.372 1.00 97.38 80 LEU A N 1
ATOM 604 C CA . LEU A 1 80 ? 0.613 0.510 8.133 1.00 97.38 80 LEU A CA 1
ATOM 605 C C . LEU A 1 80 ? -0.553 1.492 8.225 1.00 97.38 80 LEU A C 1
ATOM 607 O O . LEU A 1 80 ? -0.356 2.676 8.507 1.00 97.38 80 LEU A O 1
ATOM 611 N N . LEU A 1 81 ? -1.760 0.957 8.066 1.00 98.12 81 LEU A N 1
ATOM 612 C CA . LEU A 1 81 ? -3.019 1.605 8.422 1.00 98.12 81 LEU A CA 1
ATOM 613 C C . LEU A 1 81 ? -3.850 0.646 9.265 1.00 98.12 81 LEU A C 1
ATOM 615 O O . LEU A 1 81 ? -3.871 -0.563 9.014 1.00 98.12 81 LEU A O 1
ATOM 619 N N . LYS A 1 82 ? -4.559 1.173 10.260 1.00 97.81 82 LYS A N 1
ATOM 620 C CA . LYS A 1 82 ? -5.536 0.373 10.991 1.00 97.81 82 LYS A CA 1
ATOM 621 C C . LYS A 1 82 ? -6.843 0.326 10.224 1.00 97.81 82 LYS A C 1
ATOM 623 O O . LYS A 1 82 ? -7.194 1.264 9.515 1.00 97.81 82 LYS A O 1
ATOM 628 N N . ARG A 1 83 ? -7.615 -0.738 10.445 1.00 97.69 83 ARG A N 1
ATOM 629 C CA . ARG A 1 83 ? -8.971 -0.871 9.906 1.00 97.69 83 ARG A CA 1
ATOM 630 C C . ARG A 1 83 ? -9.815 0.377 10.172 1.00 97.69 83 ARG A C 1
ATOM 632 O O . ARG A 1 83 ? -10.514 0.808 9.269 1.00 97.69 83 ARG A O 1
ATOM 639 N N . GLU A 1 84 ? -9.767 0.912 11.389 1.00 96.81 84 GLU A N 1
ATOM 640 C CA . GLU A 1 84 ? -10.596 2.041 11.841 1.00 96.81 84 GLU A CA 1
ATOM 641 C C . GLU A 1 84 ? -10.334 3.352 11.086 1.00 96.81 84 GLU A C 1
ATOM 643 O O . GLU A 1 84 ? -11.234 4.182 10.981 1.00 96.81 84 GLU A O 1
ATOM 648 N N . ASP A 1 85 ? -9.139 3.500 10.514 1.00 96.69 85 ASP A N 1
ATOM 649 C CA . ASP A 1 85 ? -8.734 4.684 9.757 1.00 96.69 85 ASP A CA 1
ATOM 650 C C . ASP A 1 85 ? -9.073 4.568 8.261 1.00 96.69 85 ASP A C 1
ATOM 652 O O . 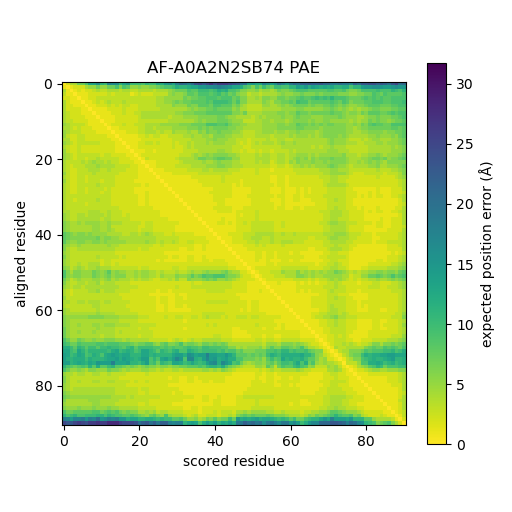ASP A 1 85 ? -9.016 5.549 7.522 1.00 96.69 85 ASP A O 1
ATOM 656 N N . LEU A 1 86 ? -9.415 3.364 7.788 1.00 97.19 86 LEU A N 1
ATOM 657 C CA . LEU A 1 86 ? -9.751 3.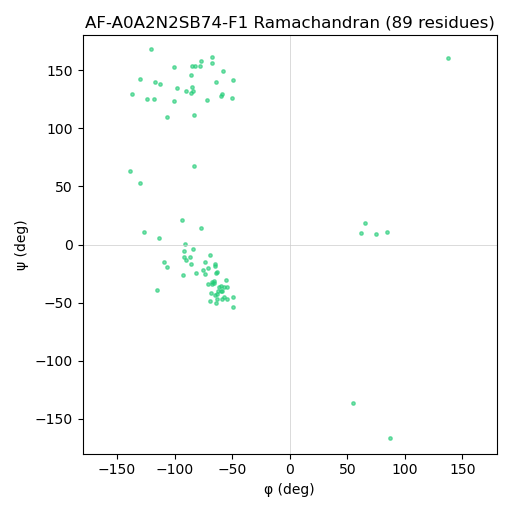124 6.389 1.00 97.19 86 LEU A CA 1
ATOM 658 C C . LEU A 1 86 ? -11.178 3.599 6.063 1.00 97.19 86 LEU A C 1
ATOM 660 O O . LEU A 1 86 ? -12.064 3.564 6.924 1.00 97.19 86 LEU A O 1
ATOM 664 N N . PRO A 1 87 ? -11.457 3.961 4.797 1.00 95.69 87 PRO A N 1
ATOM 665 C CA . PRO A 1 87 ? -12.819 4.206 4.332 1.00 95.69 87 PRO A CA 1
ATOM 666 C C . PRO A 1 87 ? -13.770 3.054 4.700 1.00 95.69 87 PRO A C 1
ATOM 668 O O . PRO A 1 87 ? -13.506 1.892 4.399 1.00 95.69 87 PRO A O 1
ATOM 671 N N . GLY A 1 88 ? -14.881 3.371 5.373 1.00 92.56 88 GLY A N 1
ATOM 672 C CA . GLY A 1 88 ? -15.846 2.368 5.854 1.00 92.56 88 GLY A CA 1
ATOM 673 C C . GLY A 1 88 ? -15.391 1.562 7.082 1.00 92.56 88 GLY A C 1
ATOM 674 O O . GLY A 1 88 ? -16.046 0.588 7.450 1.00 92.56 88 GLY A O 1
ATOM 675 N N . GLY A 1 89 ? -14.276 1.945 7.709 1.00 87.88 89 GLY A N 1
ATOM 676 C CA . GLY A 1 89 ? -13.709 1.309 8.898 1.00 87.88 89 GLY A CA 1
ATOM 677 C C . GLY A 1 89 ? -14.339 1.732 10.223 1.00 87.88 89 GLY A C 1
ATOM 678 O O . GLY A 1 89 ? -14.306 0.960 11.181 1.00 87.88 89 GLY A O 1
ATOM 679 N N . GLN A 1 90 ? -14.934 2.925 10.263 1.00 77.38 90 GLN A N 1
ATOM 680 C CA . GLN A 1 90 ? -15.655 3.455 11.418 1.00 77.38 90 GLN A CA 1
ATOM 681 C C . GLN A 1 90 ? -17.083 2.891 11.415 1.00 77.38 90 GLN A C 1
ATOM 683 O O . GLN A 1 90 ? -17.866 3.203 10.516 1.00 77.38 90 GLN A O 1
ATOM 688 N N . VAL A 1 91 ? -17.393 2.028 12.387 1.00 61.31 91 VAL A N 1
ATOM 689 C CA . VAL A 1 91 ? -18.737 1.466 12.623 1.00 61.31 91 VAL A CA 1
ATOM 690 C C . VAL A 1 91 ? -19.379 2.170 13.806 1.00 61.31 91 VAL A C 1
ATOM 692 O O . VAL A 1 91 ? -18.673 2.323 14.829 1.00 61.31 91 VAL A O 1
#

Nearest PDB structures (foldseek):
  1kn6-assembly1_A  TM=5.189E-01  e=1.160E+00  Mus musculus
  3uvf-assembly2_B  TM=4.667E-01  e=1.084E+00  Trichoderma reesei
  6bdb-assembly1_A  TM=4.686E-01  e=1.998E+00  Ophiostoma novo-ulmi subsp. americana
  2cve-assembly1_A  TM=4.286E-01  e=3.684E+00  Thermus thermophilus HB8
  3eh8-assembly3_G  TM=3.800E-01  e=5.927E+00  Aspergillus nidulans

Solvent-accessible surface area (backbone atoms only — not comparable to full-atom values): 5545 Å² total; per-residue (Å²): 80,68,70,74,75,68,52,58,76,74,62,72,75,50,63,59,82,81,74,58,25,60,69,89,56,44,54,58,56,56,50,46,51,62,51,44,25,87,74,45,57,90,92,23,75,49,75,50,77,58,51,93,42,49,70,61,51,46,70,75,40,76,86,54,83,72,43,69,38,79,49,99,92,40,66,55,28,30,39,35,41,47,23,61,74,28,59,83,27,72,128

pLDDT: mean 91.88, std 7.46, range [61.31, 98.19]

Foldseek 3Di:
DVVVVVDDPVCVPPPPVVPAQDDLRCNVVVVCLAPVLVVADAQGKDKDFRAPCQVVVCVVCVQFPWDWDQDPVGTRGMTMGTSCRGVVSPD

Mean predicted aligned error: 3.96 Å

Radius of gyration: 14.41 Å; Cα contacts (8 Å, |Δi|>4): 112; chains: 1; bounding box: 35×25×34 Å

Sequence (91 aa):
AEAMAALPPEYLHEPTMALAAGEDGLDIVRKLIAEAAQHLHPEGLLAVEVGHNRDIVENAFPELPFSWLSTRGGDDMVFLLKREDLPGGQV